Protein 3CSX (pdb70)

Radius of gyration: 19.06 Å; Cα contacts (8 Å, |Δi|>4): 68; chains: 2; bounding box: 33×36×58 Å

CATH classification: 1.10.287.660

Structure (mmCIF, N/CA/C/O backbone):
data_3CSX
#
_entry.id   3CSX
#
_cell.length_a   29.436
_cell.length_b   38.381
_cell.length_c   62.643
_cell.angle_alpha   90.00
_cell.angle_beta   96.70
_cell.angle_gamma   90.00
#
_symmetry.space_group_name_H-M   'P 1 21 1'
#
loop_
_entity.id
_entity.type
_entity.pdbx_description
1 polymer 'Putative uncharacterized protein'
2 non-polymer 'NICKEL (II) ION'
3 water water
#
loop_
_atom_site.group_PDB
_atom_site.id
_atom_site.type_symbol
_atom_site.label_atom_id
_atom_site.label_alt_id
_atom_site.label_comp_id
_atom_site.label_asym_id
_atom_site.label_entity_id
_atom_site.label_seq_id
_atom_site.pdbx_PDB_ins_code
_atom_site.Cartn_x
_atom_site.Cartn_y
_atom_site.Cartn_z
_atom_site.occupancy
_atom_site.B_iso_or_equiv
_atom_site.auth_seq_id
_atom_site.auth_comp_id
_atom_site.auth_asym_id
_atom_site.auth_atom_id
_atom_site.pdbx_PDB_model_num
ATOM 1 N N . ALA A 1 18 ? 11.056 5.606 65.631 1.00 53.55 15 ALA A N 1
ATOM 2 C CA . ALA A 1 18 ? 11.884 5.644 64.388 1.00 53.96 15 ALA A CA 1
ATOM 3 C C . ALA A 1 18 ? 12.383 4.226 64.013 1.00 54.00 15 ALA A C 1
ATOM 4 O O . ALA A 1 18 ? 12.120 3.270 64.761 1.00 54.69 15 ALA A O 1
ATOM 6 N N . ASP A 1 19 ? 13.010 4.057 62.841 1.00 53.30 16 ASP A N 1
ATOM 7 C CA . ASP A 1 19 ? 12.935 5.047 61.772 1.00 52.79 16 ASP A CA 1
ATOM 8 C C . ASP A 1 19 ? 11.872 4.666 60.747 1.00 52.01 16 ASP A C 1
ATOM 9 O O . ASP A 1 19 ? 12.118 4.507 59.536 1.00 52.06 16 ASP A O 1
ATOM 14 N N . LEU A 1 20 ? 10.680 4.485 61.300 1.00 51.03 17 LEU A N 1
ATOM 15 C CA . LEU A 1 20 ? 9.447 4.621 60.579 1.00 49.88 17 LEU A CA 1
ATOM 16 C C . LEU A 1 20 ? 9.490 5.827 59.642 1.00 48.72 17 LEU A C 1
ATOM 17 O O . LEU A 1 20 ? 8.946 5.761 58.546 1.00 47.94 17 LEU A O 1
ATOM 22 N N . LYS A 1 21 ? 10.131 6.917 60.084 1.00 47.21 18 LYS A N 1
ATOM 23 C CA . LYS A 1 21 ? 10.122 8.188 59.338 1.00 46.01 18 LYS A CA 1
ATOM 24 C C . LYS A 1 21 ? 10.629 8.069 57.899 1.00 44.70 18 LYS A C 1
ATOM 25 O O . LYS A 1 21 ? 10.056 8.669 56.983 1.00 43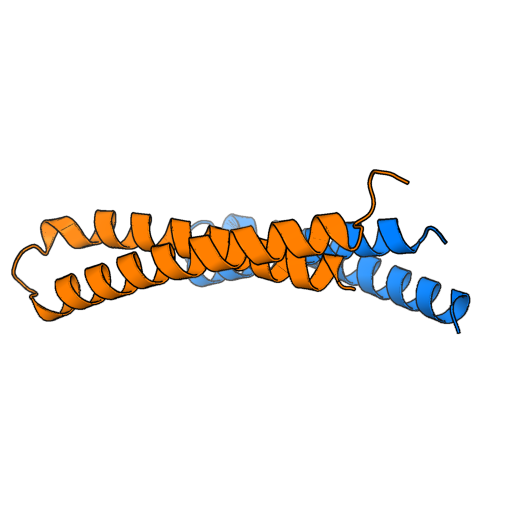.48 18 LYS A O 1
ATOM 31 N N . LYS A 1 22 ? 11.697 7.291 57.717 1.00 43.01 19 LYS A N 1
ATOM 32 C CA . LYS A 1 22 ? 12.261 7.039 56.401 1.00 41.98 19 LYS A CA 1
ATOM 33 C C . LYS A 1 22 ? 11.293 6.179 55.605 1.00 40.73 19 LYS A C 1
ATOM 34 O O . LYS A 1 22 ? 11.160 6.346 54.395 1.00 40.41 19 LYS A O 1
ATOM 40 N N . LYS A 1 23 ? 10.640 5.249 56.298 1.00 39.73 20 LYS A N 1
ATOM 41 C CA . LYS A 1 23 ? 9.687 4.345 55.677 1.00 38.97 20 LYS A CA 1
ATOM 42 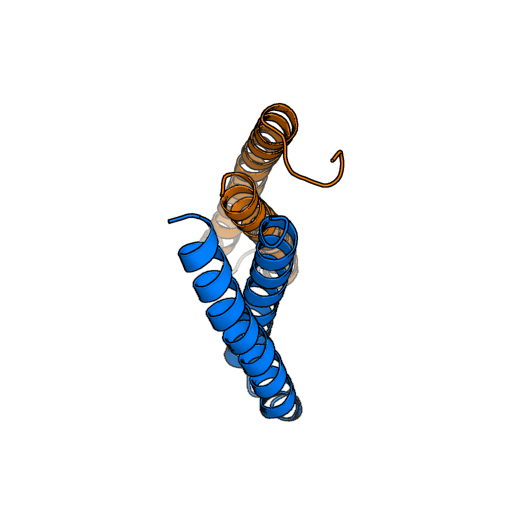C C . LYS A 1 23 ? 8.414 5.070 55.233 1.00 37.30 20 LYS A C 1
ATOM 43 O O . LYS A 1 23 ? 7.881 4.766 54.173 1.00 37.44 20 LYS A O 1
ATOM 49 N N . VAL A 1 24 ? 7.956 6.025 56.037 1.00 36.15 21 VAL A N 1
ATOM 50 C CA . VAL A 1 24 ? 6.827 6.896 55.683 1.00 35.37 21 VAL A CA 1
ATOM 51 C C . VAL A 1 24 ? 7.217 7.830 54.528 1.00 34.78 21 VAL A C 1
ATOM 52 O O . VAL A 1 24 ? 6.448 8.048 53.605 1.00 34.14 21 VAL A O 1
ATOM 56 N N . ARG A 1 25 ? 8.434 8.361 54.589 1.00 34.98 22 ARG A N 1
ATOM 57 C CA . ARG A 1 25 ? 8.967 9.200 53.532 1.00 34.05 22 ARG A CA 1
ATOM 58 C C . ARG A 1 25 ? 8.955 8.454 52.204 1.00 33.05 22 ARG A C 1
ATOM 59 O O . ARG A 1 25 ? 8.491 8.985 51.188 1.00 31.68 22 ARG A O 1
ATOM 67 N N . LYS A 1 26 ? 9.427 7.209 52.218 1.00 32.33 23 LYS A N 1
ATOM 68 C CA . LYS A 1 26 ? 9.477 6.382 51.019 1.00 31.73 23 LYS A CA 1
ATOM 69 C C . LYS A 1 26 ? 8.097 6.104 50.409 1.00 30.48 23 LYS A C 1
ATOM 70 O O . LYS A 1 26 ? 7.910 6.224 49.196 1.00 28.91 23 LYS A O 1
ATOM 76 N N . LEU A 1 27 ? 7.148 5.695 51.249 1.00 29.35 24 LEU A N 1
ATOM 77 C CA . LEU A 1 27 ? 5.768 5.545 50.809 1.00 29.17 24 LEU A CA 1
ATOM 78 C C . LEU A 1 27 ? 5.150 6.855 50.335 1.00 28.27 24 LEU A C 1
ATOM 79 O O . LEU A 1 27 ? 4.391 6.880 49.357 1.00 28.65 24 LEU A O 1
ATOM 84 N N . ASN A 1 28 ? 5.444 7.936 51.041 1.00 27.70 25 ASN A N 1
ATOM 85 C CA . ASN A 1 28 ? 4.970 9.266 50.626 1.00 28.29 25 ASN A CA 1
ATOM 86 C C . ASN A 1 28 ? 5.326 9.527 49.183 1.00 27.12 25 ASN A C 1
ATOM 87 O O . ASN A 1 28 ? 4.489 9.969 48.407 1.00 25.16 25 ASN A O 1
ATOM 92 N N . SER A 1 29 ? 6.591 9.273 48.840 1.00 26.71 26 SER A N 1
ATOM 93 C CA . SER A 1 29 ? 7.045 9.425 47.468 1.00 26.94 26 SER A CA 1
ATOM 94 C C . SER A 1 29 ? 6.372 8.484 46.478 1.00 25.53 26 SER A C 1
ATOM 95 O O . SER A 1 29 ? 5.938 8.942 45.415 1.00 25.82 26 SER A O 1
ATOM 98 N N . LYS A 1 30 ? 6.281 7.195 46.819 1.00 25.07 27 LYS A N 1
ATOM 99 C CA . LYS A 1 30 ? 5.606 6.206 45.991 1.00 24.96 27 LYS A CA 1
ATOM 100 C C . LYS A 1 30 ? 4.137 6.638 45.760 1.00 24.04 27 LYS A C 1
ATOM 101 O O . LYS A 1 30 ? 3.623 6.530 44.664 1.00 23.83 27 LYS A O 1
ATOM 107 N N . ALA A 1 31 ? 3.512 7.151 46.812 1.00 24.16 28 ALA A N 1
ATOM 108 C CA . ALA A 1 31 ? 2.084 7.543 46.778 1.00 23.34 28 ALA A CA 1
ATOM 109 C C . ALA A 1 31 ? 1.955 8.702 45.790 1.00 23.20 28 ALA A C 1
ATOM 110 O O . ALA A 1 31 ? 1.077 8.701 44.933 1.00 23.32 28 ALA A O 1
ATOM 112 N N . GLY A 1 32 ? 2.876 9.669 45.878 1.00 22.89 29 GLY A N 1
ATOM 113 C CA . GLY A 1 32 ? 2.832 10.838 44.998 1.00 21.32 29 GLY A CA 1
ATOM 114 C C . GLY A 1 32 ? 2.996 10.439 43.547 1.00 21.41 29 GLY A C 1
ATOM 115 O O . GLY A 1 32 ? 2.357 11.003 42.657 1.00 19.58 29 GLY A O 1
ATOM 116 N N . GLN A 1 33 ? 3.867 9.459 43.302 1.00 21.02 30 GLN A N 1
ATOM 117 C CA . GLN A 1 33 ? 4.065 8.980 41.935 1.00 22.31 30 GLN A CA 1
ATOM 118 C C . GLN A 1 33 ? 2.885 8.215 41.379 1.00 21.77 30 GLN A C 1
ATOM 119 O O . GLN A 1 33 ? 2.602 8.302 40.189 1.00 21.25 30 GLN A O 1
ATOM 125 N N . MET A 1 34 ? 2.223 7.427 42.220 1.00 21.39 31 MET A N 1
ATOM 126 C CA . MET A 1 34 ? 1.071 6.662 41.734 1.00 21.06 31 MET A CA 1
ATOM 127 C C . MET A 1 34 ? -0.104 7.615 41.506 1.00 19.77 31 MET A C 1
ATOM 128 O O . MET A 1 34 ? -0.892 7.432 40.579 1.00 20.68 31 MET A O 1
ATOM 133 N N . LYS A 1 35 ? -0.227 8.617 42.368 1.00 19.20 32 LYS A N 1
ATOM 134 C CA . LYS A 1 35 ? -1.203 9.689 42.120 1.00 19.81 32 LYS A CA 1
ATOM 135 C C . LYS A 1 35 ? -1.009 10.313 40.731 1.00 20.21 32 LYS A C 1
ATOM 136 O O . LYS A 1 35 ? -1.942 10.379 39.922 1.00 19.60 32 LYS A O 1
ATOM 142 N N . MET A 1 36 ? 0.205 10.776 40.442 1.00 19.86 33 MET A N 1
ATOM 143 C CA . MET A 1 36 ? 0.510 11.303 39.124 1.00 21.39 33 MET A CA 1
ATOM 144 C C . MET A 1 36 ? 0.171 10.304 38.014 1.00 19.63 33 MET A C 1
ATOM 145 O O . MET A 1 36 ? -0.405 10.657 36.990 1.00 18.47 33 MET A O 1
ATOM 150 N N . ASP A 1 37 ? 0.600 9.056 38.193 1.00 18.88 34 ASP A N 1
ATOM 151 C CA . ASP A 1 37 ? 0.384 8.037 37.170 1.00 18.27 34 ASP A CA 1
ATOM 152 C C . ASP A 1 37 ? -1.101 7.795 36.899 1.00 17.11 34 ASP A C 1
ATOM 153 O O . ASP A 1 37 ? -1.515 7.673 35.758 1.00 16.85 34 ASP A O 1
ATOM 158 N N . LEU A 1 38 ? -1.896 7.678 37.955 1.00 16.92 35 LEU A N 1
ATOM 159 C CA . LEU A 1 38 ? -3.303 7.442 37.734 1.00 15.91 35 LEU A CA 1
ATOM 160 C C . LEU A 1 38 ? -3.960 8.695 37.126 1.00 15.22 35 LEU A C 1
ATOM 161 O O . LEU A 1 38 ? -4.791 8.579 36.243 1.00 15.05 35 LEU A O 1
ATOM 166 N N . HIS A 1 39 ? -3.579 9.870 37.610 1.00 16.74 36 HIS A N 1
ATOM 167 C CA . HIS A 1 39 ? -4.118 11.134 37.075 1.00 17.12 36 HIS A CA 1
ATOM 168 C C . HIS A 1 39 ? -3.870 11.231 35.559 1.00 16.70 36 HIS A C 1
ATOM 169 O O . HIS A 1 39 ? -4.766 11.476 34.780 1.00 13.48 36 HIS A O 1
ATOM 176 N N . ASP A 1 40 ? -2.606 11.048 35.151 1.00 16.29 37 ASP A N 1
ATOM 177 C CA . ASP A 1 40 ? -2.268 11.022 33.748 1.00 17.76 37 ASP A CA 1
ATOM 178 C C . ASP A 1 40 ? -2.968 9.978 32.893 1.00 16.10 37 ASP A C 1
ATOM 179 O O . ASP A 1 40 ? -3.386 10.261 31.763 1.00 15.97 37 ASP A O 1
ATOM 184 N N . LEU A 1 41 ? -3.087 8.772 33.437 1.00 17.26 38 LEU A N 1
ATOM 185 C CA . LEU A 1 41 ? -3.805 7.689 32.781 1.00 17.10 38 LEU A CA 1
ATOM 186 C C . LEU A 1 41 ? -5.244 8.105 32.574 1.00 16.26 38 LEU A C 1
ATOM 187 O O . LEU A 1 41 ? -5.803 7.933 31.484 1.00 17.70 38 LEU A O 1
ATOM 192 N N . ALA A 1 42 ? -5.863 8.651 33.625 1.00 15.73 39 ALA A N 1
ATOM 193 C CA . ALA A 1 42 ? -7.236 9.146 33.458 1.00 15.21 39 ALA A CA 1
ATOM 194 C C . ALA A 1 42 ? -7.321 10.226 32.362 1.00 14.73 39 ALA A C 1
ATOM 195 O O . ALA A 1 42 ? -8.107 10.121 31.440 1.00 13.96 39 ALA A O 1
ATOM 197 N N . GLU A 1 43 ? -6.469 11.256 32.443 1.00 17.28 40 GLU A N 1
ATOM 198 C CA . GLU A 1 43 ? -6.599 12.364 31.514 1.00 16.86 40 GLU A CA 1
ATOM 199 C C . GLU A 1 43 ? -6.413 11.878 30.063 1.00 17.07 40 GLU A C 1
ATOM 200 O O . GLU A 1 43 ? -6.991 12.449 29.126 1.00 18.25 40 GLU A O 1
ATOM 206 N N . GLY A 1 44 ? -5.604 10.823 29.894 1.00 17.68 41 GLY A N 1
ATOM 207 C CA . GLY A 1 44 ? -5.274 10.221 28.582 1.00 17.41 41 GLY A CA 1
ATOM 208 C C . GLY A 1 44 ? -6.282 9.291 27.923 1.00 17.89 41 GLY A C 1
ATOM 209 O O . GLY A 1 44 ? -6.157 8.969 26.748 1.00 17.74 41 GLY A O 1
ATOM 210 N N . LEU A 1 45 ? -7.338 8.925 28.656 1.00 17.71 42 LEU A N 1
ATOM 211 C CA . LEU A 1 45 ? -8.375 8.068 28.138 1.00 17.25 42 LEU A CA 1
ATOM 212 C C . LEU A 1 45 ? -8.95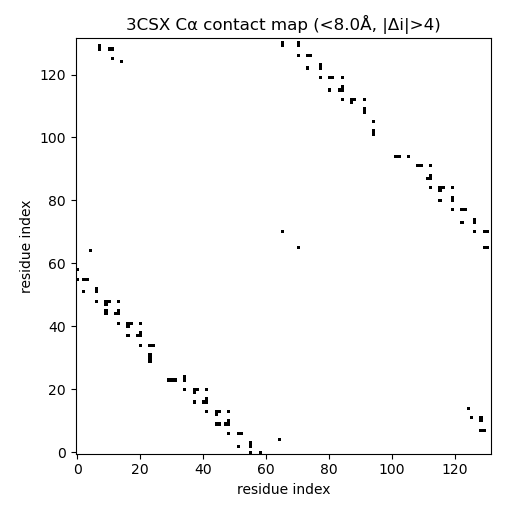7 8.615 26.820 1.00 17.89 42 LEU A C 1
ATOM 213 O O . LEU A 1 45 ? -9.130 9.856 26.698 1.00 18.39 42 LEU A O 1
ATOM 218 N N . PRO A 1 46 ? -9.320 7.735 25.877 1.00 18.47 43 PRO A N 1
ATOM 219 C CA . PRO A 1 46 ? -9.388 6.245 26.045 1.00 18.55 43 PRO A CA 1
ATOM 220 C C . PRO A 1 46 ? -8.066 5.498 25.955 1.00 18.07 43 PRO A C 1
ATOM 221 O O . PRO A 1 46 ? -8.057 4.290 26.187 1.00 17.43 43 PRO A O 1
ATOM 225 N N . THR A 1 47 ? -6.945 6.172 25.630 1.00 17.04 44 THR A N 1
ATOM 226 C CA . THR A 1 47 ? -5.635 5.475 25.640 1.00 17.61 44 THR A CA 1
ATOM 227 C C . THR A 1 47 ? -5.356 4.656 26.894 1.00 17.58 44 THR A C 1
ATOM 228 O O . THR A 1 47 ? -5.455 5.152 28.041 1.00 17.00 44 THR A O 1
ATOM 232 N N . ASP A 1 48 ? -4.940 3.385 26.697 1.00 16.96 45 ASP A N 1
ATOM 233 C CA . ASP A 1 48 ? -4.631 2.509 27.825 1.00 17.50 45 ASP A CA 1
ATOM 234 C C . ASP A 1 48 ? -5.737 2.312 28.893 1.00 14.50 45 ASP A C 1
ATOM 235 O O . ASP A 1 48 ? -5.454 2.074 30.060 1.00 15.34 45 ASP A O 1
ATOM 240 N N . TYR A 1 49 ? -6.974 2.329 28.469 1.00 16.59 46 TYR A N 1
ATOM 241 C CA . TYR A 1 49 ? -8.097 2.067 29.394 1.00 16.78 46 TYR A CA 1
ATOM 242 C C . TYR A 1 49 ? -7.932 0.690 30.030 1.00 17.17 46 TYR A C 1
ATOM 243 O O . TYR A 1 49 ? -8.368 0.447 31.168 1.00 16.34 46 TYR A O 1
ATOM 252 N N . GLU A 1 50 ? -7.247 -0.203 29.319 1.00 16.92 47 GLU A N 1
ATOM 253 C CA . GLU A 1 50 ? -6.965 -1.549 29.851 1.00 17.39 47 GLU A CA 1
ATOM 254 C C . GLU A 1 50 ? -6.111 -1.582 31.109 1.00 18.48 47 GLU A C 1
ATOM 255 O O . GLU A 1 50 ? -6.165 -2.557 31.848 1.00 21.08 47 GLU A O 1
ATOM 261 N N . ASN A 1 51 ? -5.369 -0.502 31.384 1.00 17.60 48 ASN A N 1
ATOM 262 C CA . ASN A 1 51 ? -4.501 -0.384 32.522 1.00 17.01 48 ASN A CA 1
ATOM 263 C C . ASN A 1 51 ? -5.115 0.288 33.770 1.00 16.46 48 ASN A C 1
ATOM 264 O O . ASN A 1 51 ? -4.480 0.423 34.813 1.00 16.59 48 ASN A O 1
ATOM 269 N N . LEU A 1 52 ? -6.353 0.712 33.636 1.00 16.34 49 LEU A N 1
ATOM 270 C CA . LEU A 1 52 ? -7.033 1.397 34.741 1.00 17.11 49 LEU A CA 1
ATOM 271 C C . LEU A 1 52 ? -7.058 0.650 36.053 1.00 17.38 49 LEU A C 1
ATOM 272 O O . LEU A 1 52 ? -6.674 1.191 37.090 1.00 17.18 49 LEU A O 1
ATOM 277 N N . VAL A 1 53 ? -7.549 -0.596 36.023 1.00 17.99 50 VAL A N 1
ATOM 278 C CA . VAL A 1 53 ? -7.754 -1.356 37.252 1.00 18.59 50 VAL A CA 1
ATOM 279 C C . VAL A 1 53 ? -6.448 -1.723 37.921 1.00 18.95 50 VAL A C 1
ATOM 280 O O . VAL A 1 53 ? -6.289 -1.509 39.115 1.00 18.27 50 VAL A O 1
ATOM 284 N N . GLU A 1 54 ? -5.477 -2.218 37.162 1.00 19.51 51 GLU A N 1
ATOM 285 C CA . GLU A 1 54 ? -4.196 -2.514 37.792 1.00 20.76 51 GLU A CA 1
ATOM 286 C C . GLU A 1 54 ? -3.552 -1.283 38.421 1.00 19.53 51 GLU A C 1
ATOM 287 O O . GLU A 1 54 ? -2.933 -1.376 39.474 1.00 18.68 51 GLU A O 1
ATOM 293 N N . THR A 1 55 ? -3.670 -0.137 37.762 1.00 19.56 52 THR A N 1
ATOM 294 C CA . THR A 1 55 ? -3.068 1.090 38.295 1.00 20.32 52 THR A CA 1
ATOM 295 C C . THR A 1 55 ? -3.805 1.547 39.568 1.00 19.25 52 THR A C 1
ATOM 296 O O . THR A 1 55 ? -3.165 1.898 40.574 1.00 19.63 52 THR A O 1
ATOM 300 N N . ALA A 1 56 ? -5.143 1.497 39.526 1.00 19.38 53 ALA A N 1
ATOM 301 C CA . ALA A 1 56 ? -5.975 1.861 40.703 1.00 19.19 53 ALA A CA 1
ATOM 302 C C . ALA A 1 56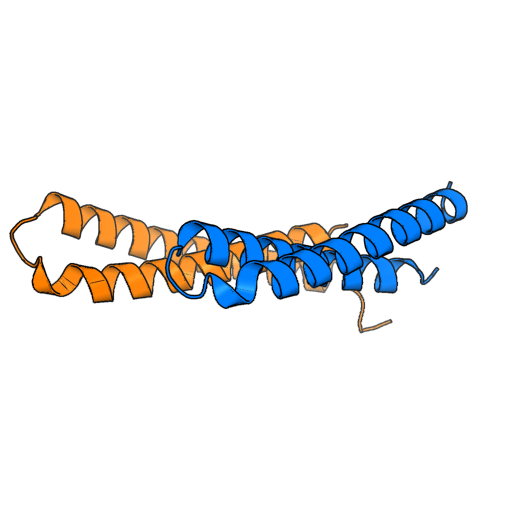 ? -5.675 0.949 41.896 1.00 20.14 53 ALA A C 1
ATOM 303 O O . ALA A 1 56 ? -5.564 1.407 43.033 1.00 19.32 53 ALA A O 1
ATOM 305 N N . GLU A 1 57 ? -5.514 -0.347 41.632 1.00 21.58 54 GLU A N 1
ATOM 306 C CA . GLU A 1 57 ? -5.202 -1.309 42.693 1.00 22.95 54 GLU A CA 1
ATOM 307 C C . GLU A 1 57 ? -3.859 -1.021 43.361 1.00 23.13 54 GLU A C 1
ATOM 308 O O . GLU A 1 57 ? -3.733 -1.115 44.584 1.00 23.15 54 GLU A O 1
ATOM 314 N N . LYS A 1 58 ? -2.842 -0.733 42.544 1.00 23.46 55 LYS A N 1
ATOM 315 C CA . LYS A 1 58 ? -1.526 -0.375 43.064 1.00 24.10 55 LYS A CA 1
ATOM 316 C C . LYS A 1 58 ? -1.574 0.934 43.834 1.00 22.21 55 LYS A C 1
ATOM 317 O O . LYS A 1 58 ? -0.969 1.052 44.893 1.00 22.48 55 LYS A O 1
ATOM 323 N N . THR A 1 59 ? -2.253 1.928 43.283 1.00 21.76 56 THR A N 1
ATOM 324 C CA . THR A 1 59 ? -2.407 3.218 43.965 1.00 21.34 56 THR A CA 1
ATOM 325 C C . THR A 1 59 ? -3.104 3.019 45.304 1.00 21.01 56 THR A C 1
ATOM 326 O O . THR A 1 59 ? -2.644 3.503 46.339 1.00 21.84 56 THR A O 1
ATOM 330 N N . TYR A 1 60 ? -4.206 2.292 45.289 1.00 20.81 57 TYR A N 1
ATOM 331 C CA . TYR A 1 60 ? -4.918 1.998 46.551 1.00 21.57 57 TYR A CA 1
ATOM 332 C C . TYR A 1 60 ? -3.996 1.323 47.574 1.00 21.71 57 TYR A C 1
ATOM 333 O O . TYR A 1 60 ? -3.880 1.748 48.721 1.00 21.51 57 TYR A O 1
ATOM 342 N N . GLU A 1 61 ? -3.270 0.308 47.148 1.00 22.54 58 GLU A N 1
ATOM 343 C CA . GLU A 1 61 ? -2.391 -0.364 48.090 1.00 24.00 58 GLU A CA 1
ATOM 344 C C . GLU A 1 61 ? -1.366 0.544 48.753 1.00 23.58 58 GLU A C 1
ATOM 345 O O . GLU A 1 61 ? -1.110 0.438 49.944 1.00 25.13 58 GLU A O 1
ATOM 351 N N . ILE A 1 62 ? -0.749 1.416 47.969 1.00 22.86 59 ILE A N 1
ATOM 352 C CA . ILE A 1 62 ? 0.262 2.322 48.483 1.00 22.64 59 ILE A CA 1
ATOM 353 C C . ILE A 1 62 ? -0.389 3.351 49.427 1.00 22.02 59 ILE A C 1
ATOM 354 O O . ILE A 1 62 ? 0.106 3.576 50.539 1.00 22.35 59 ILE A O 1
ATOM 359 N N . PHE A 1 63 ? -1.505 3.958 49.026 1.00 21.22 60 PHE A N 1
ATOM 360 C CA . PHE A 1 63 ? -2.132 4.955 49.913 1.00 21.73 60 PHE A CA 1
ATOM 361 C C . PHE A 1 63 ? -2.632 4.356 51.205 1.00 23.12 60 PHE A C 1
ATOM 362 O O . PHE A 1 63 ? -2.570 5.010 52.236 1.00 23.18 60 PHE A O 1
ATOM 370 N N . ARG A 1 64 ? -3.156 3.127 51.134 1.00 24.32 61 ARG A N 1
ATOM 371 C CA . ARG A 1 64 ? -3.621 2.390 52.337 1.00 25.97 61 ARG A CA 1
ATOM 372 C C . ARG A 1 64 ? -2.448 2.198 53.290 1.00 25.56 61 ARG A C 1
ATOM 373 O O . ARG A 1 64 ? -2.530 2.531 54.478 1.00 25.53 61 ARG A O 1
ATOM 381 N N . GLU A 1 65 ? -1.356 1.638 52.762 1.00 25.90 62 GLU A N 1
ATOM 382 C CA . GLU A 1 65 ? -0.172 1.321 53.560 1.00 26.72 62 GLU A CA 1
ATOM 383 C C . GLU A 1 65 ? 0.439 2.616 54.142 1.00 25.73 62 GLU A C 1
ATOM 384 O O . GLU A 1 65 ? 0.885 2.644 55.296 1.00 26.22 62 GLU A O 1
ATOM 390 N N . LEU A 1 66 ? 0.440 3.689 53.356 1.00 24.96 63 LEU A N 1
ATOM 391 C CA . LEU A 1 66 ? 0.924 5.000 53.839 1.00 24.72 63 LEU A CA 1
ATOM 392 C C . LEU A 1 66 ? 0.058 5.522 54.967 1.00 25.63 63 LEU A C 1
ATOM 393 O O . LEU A 1 66 ? 0.565 6.034 55.955 1.00 25.35 63 LEU A O 1
ATOM 398 N N . ASP A 1 67 ? -1.251 5.385 54.815 1.00 26.46 64 ASP A N 1
ATOM 399 C CA . ASP A 1 67 ? -2.196 5.834 55.840 1.00 27.76 64 ASP A CA 1
ATOM 400 C C . ASP A 1 67 ? -1.899 5.162 57.204 1.00 28.43 64 ASP A C 1
ATOM 401 O O . ASP A 1 67 ? -1.773 5.833 58.231 1.00 28.34 64 ASP A O 1
ATOM 406 N N . GLN A 1 68 ? -1.819 3.837 57.195 1.00 29.70 65 GLN A N 1
ATOM 407 C CA . GLN A 1 68 ? -1.526 3.038 58.385 1.00 31.89 65 GLN A CA 1
ATOM 408 C C . GLN A 1 68 ? -0.161 3.367 59.008 1.00 31.62 65 GLN A C 1
ATOM 409 O O . GLN A 1 68 ? -0.075 3.631 60.203 1.00 30.77 65 GLN A O 1
ATOM 415 N N . LEU A 1 69 ? 0.880 3.416 58.179 1.00 31.56 66 LEU A N 1
ATOM 416 C CA . LEU A 1 69 ? 2.229 3.689 58.658 1.00 32.77 66 LEU A CA 1
ATOM 417 C C . LEU A 1 69 ? 2.316 5.078 59.291 1.00 33.00 66 LEU A C 1
ATOM 418 O O . LEU A 1 69 ? 2.943 5.235 60.341 1.00 32.95 66 LEU A O 1
ATOM 423 N N . LYS A 1 70 ? 1.682 6.074 58.669 1.00 33.83 67 LYS A N 1
ATOM 424 C CA . LYS A 1 70 ? 1.587 7.417 59.256 1.00 35.46 67 LYS A CA 1
ATOM 425 C C . LYS A 1 70 ? 0.897 7.423 60.612 1.00 36.93 67 LYS A C 1
ATOM 426 O O . LYS A 1 70 ? 1.310 8.138 61.542 1.00 36.95 67 LYS A O 1
ATOM 432 N N . LYS A 1 71 ? -0.185 6.663 60.717 1.00 38.25 68 LYS A N 1
ATOM 433 C CA . LYS A 1 71 ? -0.910 6.570 61.984 1.00 40.03 68 LYS A CA 1
ATOM 434 C C . LYS A 1 71 ? -0.008 5.973 63.066 1.00 40.31 68 LYS A C 1
ATOM 435 O O . LYS A 1 71 ? 0.023 6.460 64.202 1.00 40.40 68 LYS A O 1
ATOM 441 N N . LYS A 1 72 ? 0.752 4.944 62.681 1.00 40.64 69 LYS A N 1
ATOM 442 C CA . LYS A 1 72 ? 1.729 4.284 63.547 1.00 41.21 69 LYS A CA 1
ATOM 443 C C . LYS A 1 72 ? 2.821 5.263 64.013 1.00 41.62 69 LYS A C 1
ATOM 444 O O . LYS A 1 72 ? 3.101 5.367 65.220 1.00 41.13 69 LYS A O 1
ATOM 450 N N . LEU A 1 73 ? 3.422 5.988 63.066 1.00 41.90 70 LEU A N 1
ATOM 451 C CA . LEU A 1 73 ? 4.434 7.001 63.396 1.00 42.61 70 LEU A CA 1
ATOM 452 C C . LEU A 1 73 ? 3.870 8.082 64.301 1.00 43.56 70 LEU A C 1
ATOM 453 O O . LEU A 1 73 ? 4.592 8.666 65.120 1.00 43.22 70 LEU A O 1
ATOM 458 N N . ASN A 1 74 ? 2.578 8.350 64.168 1.00 44.43 71 ASN A N 1
ATOM 459 C CA . ASN A 1 74 ? 2.002 9.408 64.972 1.00 46.02 71 ASN A CA 1
ATOM 460 C C . ASN A 1 74 ? 1.649 9.041 66.414 1.00 46.43 71 ASN A C 1
ATOM 461 O O . ASN A 1 74 ? 1.572 9.914 67.284 1.00 45.95 71 ASN A O 1
ATOM 466 N N . ILE A 1 75 ? 1.420 7.748 66.642 1.00 47.64 72 ILE A N 1
ATOM 467 C CA . ILE A 1 75 ? 1.292 7.187 67.994 1.00 48.44 72 ILE A CA 1
ATOM 468 C C . ILE A 1 75 ? 2.669 7.183 68.650 1.00 49.28 72 ILE A C 1
ATOM 469 O O . ILE A 1 75 ? 2.834 7.723 69.742 1.00 49.56 72 ILE A O 1
ATOM 474 N N . TRP A 1 76 ? 3.636 6.550 67.980 1.00 49.97 73 TRP A N 1
ATOM 475 C CA . TRP A 1 76 ? 5.066 6.692 68.252 1.00 51.06 73 TRP A CA 1
ATOM 476 C C . TRP A 1 76 ? 5.473 8.051 68.798 1.00 51.91 73 TRP A C 1
ATOM 477 O O . TRP A 1 76 ? 5.904 8.166 69.943 1.00 52.13 73 TRP A O 1
ATOM 488 N N . GLU A 1 77 ? 5.358 9.069 67.944 1.00 52.69 74 GLU A N 1
ATOM 489 C CA . GLU A 1 77 ? 5.969 10.385 68.174 1.00 53.62 74 GLU A CA 1
ATOM 490 C C . GLU A 1 77 ? 5.236 11.250 69.187 1.00 53.94 74 GLU A C 1
ATOM 491 O O . GLU A 1 77 ? 5.817 12.194 69.729 1.00 54.19 74 GLU A O 1
ATOM 497 N N . GLU A 1 78 ? 3.970 10.921 69.430 1.00 54.31 75 GLU A N 1
ATOM 498 C CA . GLU A 1 78 ? 3.058 11.743 70.227 1.00 54.59 75 GLU A CA 1
ATOM 499 C C . GLU A 1 78 ? 3.708 12.336 71.479 1.00 54.91 75 GLU A C 1
ATOM 500 O O . GLU A 1 78 ? 3.843 13.559 71.596 1.00 55.13 75 GLU A O 1
ATOM 506 N N . THR B 1 8 ? 21.149 9.161 59.379 1.00 37.66 5 THR B N 1
ATOM 507 C CA . THR B 1 8 ? 22.001 8.555 58.326 1.00 36.19 5 THR B CA 1
ATOM 508 C C . THR B 1 8 ? 22.047 9.470 57.106 1.00 35.22 5 THR B C 1
ATOM 509 O O . THR B 1 8 ? 21.176 10.343 56.936 1.00 34.29 5 THR B O 1
ATOM 513 N N . ASP B 1 9 ? 23.066 9.233 56.273 1.00 33.03 6 ASP B N 1
ATOM 514 C CA . ASP B 1 9 ? 23.324 9.989 55.053 1.00 31.96 6 ASP B CA 1
ATOM 515 C C . ASP B 1 9 ? 22.135 9.916 54.095 1.00 30.38 6 ASP B C 1
ATOM 516 O O . ASP B 1 9 ? 21.983 10.763 53.245 1.00 29.04 6 ASP B O 1
ATOM 521 N N . ASN B 1 10 ? 21.292 8.896 54.229 1.00 29.33 7 ASN B N 1
ATOM 522 C CA . ASN B 1 10 ? 20.219 8.712 53.269 1.00 28.94 7 ASN B CA 1
ATOM 523 C C . ASN B 1 10 ? 19.144 9.776 53.447 1.00 29.02 7 ASN B C 1
ATOM 524 O O . ASN B 1 10 ? 18.390 10.111 52.522 1.00 27.13 7 ASN B O 1
ATOM 529 N N . ASN B 1 11 ? 19.063 10.272 54.669 1.00 29.58 8 ASN B N 1
ATOM 530 C CA . ASN B 1 11 ? 17.936 11.098 55.051 1.00 31.85 8 ASN B CA 1
ATOM 531 C C . ASN B 1 11 ? 18.237 12.578 54.821 1.00 32.82 8 ASN B C 1
ATOM 532 O O . ASN B 1 11 ? 19.403 13.010 54.882 1.00 32.24 8 ASN B O 1
ATOM 537 N N . PRO B 1 12 ? 17.189 13.364 54.534 1.00 34.24 9 PRO B N 1
ATOM 538 C CA . PRO B 1 12 ? 17.484 14.743 54.176 1.00 34.50 9 PRO B CA 1
ATOM 539 C C . PRO B 1 12 ? 18.010 15.550 55.367 1.00 34.71 9 PRO B C 1
ATOM 540 O O . PRO B 1 12 ? 17.654 15.298 56.516 1.00 35.20 9 PRO B O 1
ATOM 544 N N . THR B 1 13 ? 18.881 16.489 55.040 1.00 34.64 10 THR B N 1
ATOM 545 C CA . THR B 1 13 ? 19.632 17.339 55.953 1.00 35.20 10 THR B CA 1
ATOM 546 C C . THR B 1 13 ? 19.240 18.790 55.628 1.00 34.95 10 THR B C 1
ATOM 547 O O . THR B 1 13 ? 18.745 19.039 54.519 1.00 33.80 10 THR B O 1
ATOM 551 N N . PRO B 1 14 ? 19.468 19.756 56.561 1.00 34.82 11 PRO B N 1
ATOM 552 C CA . PRO B 1 14 ? 19.234 21.155 56.138 1.00 34.92 11 PRO B CA 1
ATOM 553 C C . PRO B 1 14 ? 20.066 21.577 54.919 1.00 34.97 11 PRO B C 1
ATOM 554 O O . PRO B 1 14 ? 19.582 22.332 54.047 1.00 34.41 11 PRO B O 1
ATOM 558 N N . GLU B 1 15 ? 21.294 21.067 54.839 1.00 35.20 12 GLU B N 1
ATOM 559 C CA . GLU B 1 15 ? 22.175 21.319 53.692 1.00 35.51 12 GLU B CA 1
ATOM 560 C C . GLU B 1 15 ? 21.562 20.804 52.370 1.00 35.44 12 GLU B C 1
ATOM 561 O O . GLU B 1 15 ? 21.494 21.542 51.365 1.00 34.66 12 GLU B O 1
ATOM 567 N N . ALA B 1 16 ? 21.116 19.541 52.384 1.00 34.78 13 ALA B N 1
ATOM 568 C CA . ALA B 1 16 ? 20.415 18.929 51.244 1.00 33.86 13 ALA B CA 1
ATOM 569 C C . ALA B 1 16 ? 19.183 19.729 50.819 1.00 33.42 13 ALA B C 1
ATOM 570 O O . ALA B 1 16 ? 18.966 19.925 49.623 1.00 32.61 13 ALA B O 1
ATOM 572 N N . VAL B 1 17 ? 18.384 20.157 51.799 1.00 32.63 14 VAL B N 1
ATOM 573 C CA . VAL B 1 17 ? 17.195 20.959 51.522 1.00 32.17 14 VAL B CA 1
ATOM 574 C C . VAL B 1 17 ? 17.594 22.273 50.842 1.00 32.41 14 VAL B C 1
ATOM 575 O O . VAL B 1 17 ? 16.997 22.643 49.830 1.00 31.72 14 VAL B 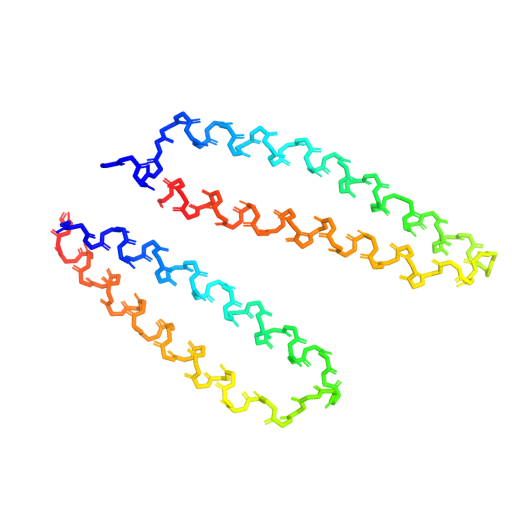O 1
ATOM 579 N N . ALA B 1 18 ? 18.622 22.955 51.358 1.00 32.07 15 ALA B N 1
ATOM 580 C CA . ALA B 1 18 ? 19.094 24.218 50.752 1.00 31.90 15 ALA B CA 1
ATOM 581 C C . ALA B 1 18 ? 19.498 24.063 49.290 1.00 31.61 15 ALA B C 1
ATOM 582 O O . ALA B 1 18 ? 19.191 24.919 48.444 1.00 31.78 15 ALA B O 1
ATOM 584 N N . ASP B 1 19 ? 20.214 22.977 48.995 1.00 31.63 16 ASP B N 1
ATOM 585 C CA . ASP B 1 19 ? 20.593 22.642 47.631 1.00 30.51 16 ASP B CA 1
ATOM 586 C C . ASP B 1 19 ? 19.380 22.432 46.714 1.00 29.32 16 ASP B C 1
ATOM 587 O O . ASP B 1 19 ? 19.344 22.970 45.616 1.00 28.82 16 ASP B O 1
ATOM 592 N N . LEU B 1 20 ? 18.415 21.637 47.166 1.00 27.97 17 LEU B N 1
ATOM 593 C CA . LEU B 1 20 ? 17.205 21.356 46.376 1.00 27.86 17 LEU B CA 1
ATOM 594 C C . LEU B 1 20 ? 16.426 22.648 46.130 1.00 28.36 17 LEU B C 1
ATOM 595 O O . LEU B 1 20 ? 15.990 22.909 45.004 1.00 27.69 17 LEU B O 1
ATOM 600 N N . LYS B 1 21 ? 16.284 23.470 47.171 1.00 28.31 18 LYS B N 1
ATOM 601 C CA . LYS B 1 21 ? 15.705 24.817 47.008 1.00 28.51 18 LYS B CA 1
ATOM 602 C C . LYS B 1 21 ? 16.350 25.604 45.892 1.00 28.83 18 LYS B C 1
ATOM 603 O O . LYS B 1 21 ? 15.654 26.289 45.122 1.00 28.50 18 LYS B O 1
ATOM 609 N N . LYS B 1 22 ? 17.682 25.513 45.806 1.00 29.13 19 LYS B N 1
ATOM 610 C CA . LYS B 1 22 ? 18.468 26.216 44.799 1.00 29.33 19 LYS B CA 1
ATOM 611 C C . LYS B 1 22 ? 18.188 25.681 43.390 1.00 28.68 19 LYS B C 1
ATOM 612 O O . LYS B 1 22 ? 18.057 26.443 42.434 1.00 28.15 19 LYS B O 1
ATOM 618 N N . LYS B 1 23 ? 18.110 24.361 43.282 1.00 26.65 20 LYS B N 1
ATOM 619 C CA . LYS B 1 23 ? 17.830 23.697 42.034 1.00 25.67 20 LYS B CA 1
ATOM 620 C C . LYS B 1 23 ? 16.423 24.093 41.588 1.00 24.94 20 LYS B C 1
ATOM 621 O O . LYS B 1 23 ? 16.195 24.414 40.422 1.00 24.89 20 LYS B O 1
ATOM 627 N N . VAL B 1 24 ? 15.481 24.063 42.520 1.00 25.23 21 VAL B N 1
ATOM 628 C CA . VAL B 1 24 ? 14.107 24.385 42.188 1.00 24.86 21 VAL B CA 1
ATOM 629 C C . VAL B 1 24 ? 14.004 25.804 41.656 1.00 25.97 21 VAL B C 1
ATOM 630 O O . VAL B 1 24 ? 13.321 26.042 40.674 1.00 26.03 21 VAL B O 1
ATOM 634 N N . ARG B 1 25 ? 14.682 26.753 42.301 1.00 27.95 22 ARG B N 1
ATOM 635 C CA . ARG B 1 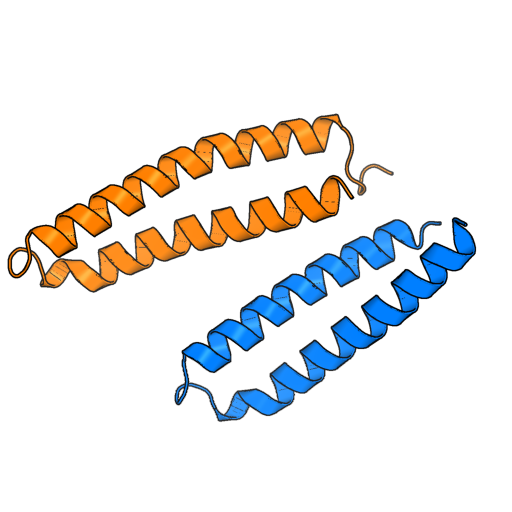25 ? 14.663 28.144 41.830 1.00 28.38 22 ARG B CA 1
ATOM 636 C C . ARG B 1 25 ? 15.247 28.335 40.437 1.00 27.97 22 ARG B C 1
ATOM 637 O O . ARG B 1 25 ? 14.684 29.057 39.646 1.00 28.43 22 ARG B O 1
ATOM 645 N N . LYS B 1 26 ? 16.398 27.732 40.120 1.00 28.07 23 LYS B N 1
ATOM 646 C CA . LYS B 1 26 ? 16.894 27.842 38.749 1.00 27.98 23 LYS B CA 1
ATOM 647 C C . LYS B 1 26 ? 15.930 27.250 37.689 1.00 26.55 23 LYS B C 1
ATOM 648 O O . LYS B 1 26 ? 15.746 27.792 36.567 1.00 26.07 23 LYS B O 1
ATOM 654 N N . LEU B 1 27 ? 15.318 26.125 38.042 1.00 25.25 24 LEU B N 1
ATOM 655 C CA . LEU B 1 27 ? 14.418 25.456 37.145 1.00 23.94 24 LEU B CA 1
ATOM 656 C C . LEU B 1 27 ? 13.110 26.225 36.985 1.00 23.57 24 LEU B C 1
ATOM 657 O O . LEU B 1 27 ? 12.524 26.228 35.909 1.00 22.33 24 LEU B O 1
ATOM 662 N N . ASN B 1 28 ? 12.671 26.883 38.047 1.00 23.10 25 ASN B N 1
ATOM 663 C CA . ASN B 1 28 ? 11.432 27.673 37.964 1.00 24.59 25 ASN B CA 1
ATOM 664 C C . ASN B 1 28 ? 11.602 28.774 36.922 1.00 24.77 25 ASN B C 1
ATOM 665 O O . ASN B 1 28 ? 10.682 29.039 36.160 1.00 24.19 25 ASN B O 1
ATOM 670 N N . SER B 1 29 ? 12.817 29.347 36.829 1.00 25.01 26 SER B N 1
ATOM 671 C CA . SER B 1 29 ? 13.129 30.344 35.800 1.00 25.08 26 SER B CA 1
ATOM 672 C C . SER B 1 29 ? 13.071 29.790 34.399 1.00 23.91 26 SER B C 1
ATOM 673 O O . SER B 1 29 ? 12.486 30.430 33.522 1.00 23.37 26 SER B O 1
ATOM 676 N N . LYS B 1 30 ? 13.645 28.586 34.201 1.00 23.33 27 LYS B N 1
ATOM 677 C CA . LYS B 1 30 ? 13.683 27.949 32.910 1.00 22.82 27 LYS B CA 1
ATOM 678 C C . LYS B 1 30 ? 12.267 27.573 32.486 1.00 21.24 27 LYS B C 1
ATOM 679 O O . LYS B 1 30 ? 11.901 27.694 31.322 1.00 20.47 27 LYS B O 1
ATOM 685 N N . ALA B 1 31 ? 11.480 27.141 33.461 1.00 20.07 28 ALA B N 1
ATOM 686 C CA . ALA B 1 31 ? 10.079 26.766 33.217 1.00 20.42 28 ALA B CA 1
ATOM 687 C C . ALA B 1 31 ? 9.297 27.976 32.767 1.00 20.35 28 ALA B C 1
ATOM 688 O O . ALA B 1 31 ? 8.560 27.902 31.792 1.00 20.33 28 ALA B O 1
ATOM 690 N N . GLY B 1 32 ? 9.458 29.085 33.494 1.00 20.75 29 GLY B N 1
ATOM 691 C CA . GLY B 1 32 ? 8.877 30.367 33.088 1.00 21.31 29 GLY B CA 1
ATOM 692 C C . GLY B 1 32 ? 9.188 30.751 31.659 1.00 21.52 29 GLY B C 1
ATOM 693 O O . GLY B 1 32 ? 8.336 31.329 30.959 1.00 19.68 29 GLY B O 1
ATOM 694 N N . GLN B 1 33 ? 10.412 30.439 31.205 1.00 21.28 30 GLN B N 1
ATOM 695 C CA . GLN B 1 33 ? 10.803 30.740 29.837 1.00 21.88 30 GLN B CA 1
ATOM 696 C C . GLN B 1 33 ? 10.050 29.949 28.827 1.00 20.15 30 GLN B C 1
ATOM 697 O O . GLN B 1 33 ? 9.662 30.482 27.812 1.00 19.44 30 GLN B O 1
ATOM 703 N N . MET B 1 34 ? 9.851 28.660 29.099 1.00 19.74 31 MET B N 1
ATOM 704 C CA . MET B 1 34 ? 9.143 27.819 28.208 1.00 19.41 31 MET B CA 1
ATOM 705 C C . MET B 1 34 ? 7.670 28.192 28.235 1.00 17.96 31 MET B C 1
ATOM 706 O O . MET B 1 34 ? 7.023 28.163 27.186 1.00 18.16 31 MET B O 1
ATOM 711 N N . LYS B 1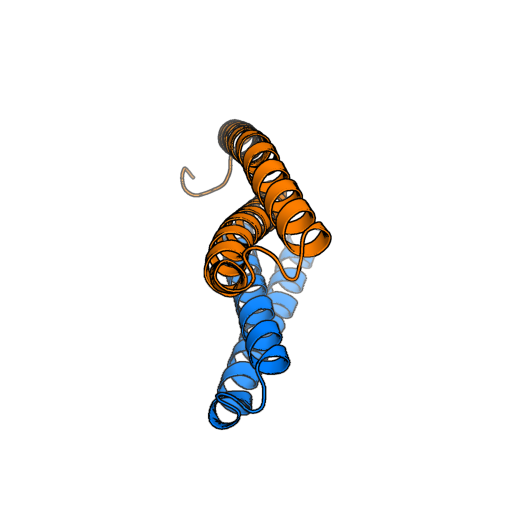 35 ? 7.156 28.546 29.421 1.00 18.09 32 LYS B N 1
ATOM 712 C CA . LYS B 1 35 ? 5.771 28.992 29.506 1.00 16.42 32 LYS B CA 1
ATOM 713 C C . LYS B 1 35 ? 5.564 30.155 28.546 1.00 16.72 32 LYS B C 1
ATOM 714 O O . LYS B 1 35 ? 4.651 30.129 27.722 1.00 16.51 32 LYS B O 1
ATOM 720 N N . MET B 1 36 ? 6.416 31.183 28.667 1.00 16.61 33 MET B N 1
ATOM 721 C CA . MET B 1 36 ? 6.266 32.368 27.813 1.00 17.05 33 MET B CA 1
ATOM 722 C C . MET B 1 36 ? 6.405 32.063 26.340 1.00 16.72 33 MET B C 1
ATOM 723 O O . MET B 1 36 ? 5.666 32.569 25.544 1.00 15.56 33 MET B O 1
ATOM 728 N N . ASP B 1 37 ? 7.340 31.190 25.969 1.00 17.07 34 ASP B N 1
ATOM 729 C CA . ASP B 1 37 ? 7.474 30.804 24.609 1.00 17.70 34 ASP B CA 1
ATOM 730 C C . ASP B 1 37 ? 6.274 30.044 24.073 1.00 16.48 34 ASP B C 1
ATOM 731 O O . ASP B 1 37 ? 5.848 30.236 22.923 1.00 16.98 34 ASP B O 1
ATOM 736 N N . LEU B 1 38 ? 5.695 29.202 24.905 1.00 15.83 35 LEU B N 1
ATOM 737 C CA . LEU B 1 38 ? 4.534 28.489 24.446 1.00 15.12 35 LEU B CA 1
ATOM 738 C C . LEU B 1 38 ? 3.380 29.483 24.289 1.00 13.86 35 LEU B C 1
ATOM 739 O O . LEU B 1 38 ? 2.637 29.415 23.332 1.00 13.63 35 LEU B O 1
ATOM 744 N N . HIS B 1 39 ? 3.261 30.384 25.245 1.00 15.55 36 HIS B N 1
ATOM 745 C CA . HIS B 1 39 ? 2.213 31.432 25.163 1.00 16.34 36 HIS B CA 1
ATOM 746 C C . HIS B 1 39 ? 2.342 32.207 23.867 1.00 16.99 36 HIS B C 1
ATOM 747 O O . HIS B 1 39 ? 1.379 32.400 23.131 1.00 16.31 36 HIS B O 1
ATOM 754 N N . ASP B 1 40 ? 3.562 32.661 23.578 1.00 17.29 37 ASP B N 1
ATOM 755 C CA . ASP B 1 40 ? 3.807 33.437 22.376 1.00 17.14 37 ASP B CA 1
ATOM 756 C C . ASP B 1 40 ? 3.524 32.679 21.085 1.00 16.96 37 ASP B C 1
ATOM 757 O O . ASP B 1 40 ? 3.000 33.254 20.134 1.00 16.80 37 ASP B O 1
ATOM 762 N N . LEU B 1 41 ? 3.841 31.379 21.060 1.00 17.32 38 LEU B N 1
ATOM 763 C CA . LEU B 1 41 ? 3.448 30.496 19.968 1.00 16.60 38 LEU B CA 1
ATOM 764 C C . LEU B 1 41 ? 1.919 30.495 19.761 1.00 16.08 38 LEU B C 1
ATOM 765 O O . LEU B 1 41 ? 1.424 30.708 18.650 1.00 14.96 38 LEU B O 1
ATOM 770 N N . ALA B 1 42 ? 1.188 30.193 20.828 1.00 16.32 39 ALA B N 1
ATOM 771 C CA . ALA B 1 42 ? -0.265 30.145 20.740 1.00 17.53 39 ALA B CA 1
ATOM 772 C C . ALA B 1 42 ? -0.798 31.512 20.246 1.00 17.71 39 ALA B C 1
ATOM 773 O O . ALA B 1 42 ? -1.617 31.563 19.355 1.00 18.66 39 ALA B O 1
ATOM 775 N N . GLU B 1 43 ? -0.323 32.606 20.844 1.00 19.02 40 GLU B N 1
ATOM 776 C CA . GLU B 1 43 ? -0.790 33.965 20.444 1.00 19.54 40 GLU B CA 1
ATOM 777 C C . GLU B 1 43 ? -0.584 34.275 18.950 1.00 19.40 40 GLU B C 1
ATOM 778 O O . GLU B 1 43 ? -1.417 34.939 18.302 1.00 19.75 40 GLU B O 1
ATOM 784 N N . GLY B 1 44 ? 0.533 33.791 18.390 1.00 18.19 41 GLY B N 1
ATOM 785 C CA . GLY B 1 44 ? 0.784 33.942 16.964 1.00 18.03 41 GLY B CA 1
ATOM 786 C C . GLY B 1 44 ? 0.102 33.032 15.957 1.00 17.61 41 GLY B C 1
ATOM 787 O O . GLY B 1 44 ? 0.200 33.258 14.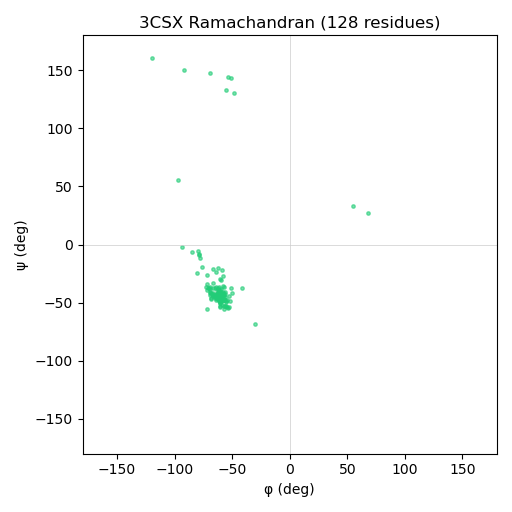760 1.00 17.00 41 GLY B O 1
ATOM 788 N N . LEU B 1 45 ? -0.597 31.999 16.432 1.00 17.82 42 LEU B N 1
ATOM 789 C CA . LEU B 1 45 ? -1.325 31.083 15.537 1.00 18.01 42 LEU B CA 1
ATOM 790 C C . LEU B 1 45 ? -2.228 31.849 14.569 1.00 18.72 42 LEU B C 1
ATOM 791 O O . LEU B 1 45 ? -2.835 32.854 14.986 1.00 19.82 42 LEU B O 1
ATOM 796 N N . PRO B 1 46 ? -2.348 31.380 13.317 1.00 20.05 43 PRO B N 1
ATOM 797 C CA . PRO B 1 46 ? -1.876 30.083 12.791 1.00 19.74 43 PRO B CA 1
ATOM 798 C C . PRO B 1 46 ? -0.363 29.969 12.475 1.00 19.95 43 PRO B C 1
ATOM 799 O O . PRO B 1 46 ? 0.091 28.854 12.249 1.00 18.42 43 PRO B O 1
ATOM 803 N N . THR B 1 47 ? 0.391 31.075 12.455 1.00 19.67 44 THR B N 1
ATOM 804 C CA . THR B 1 47 ? 1.837 30.980 12.115 1.00 21.11 44 THR B CA 1
ATOM 805 C C . THR B 1 47 ? 2.533 29.989 13.023 1.00 20.80 44 THR B C 1
ATOM 806 O O . THR B 1 47 ? 2.337 30.017 14.226 1.00 20.80 44 THR B O 1
ATOM 810 N N . ASP B 1 48 ? 3.338 29.093 12.450 1.00 20.40 45 ASP B N 1
ATOM 811 C CA . ASP B 1 48 ? 4.118 28.151 13.230 1.00 20.75 45 ASP B CA 1
ATOM 812 C C . ASP B 1 48 ? 3.255 27.105 13.951 1.00 20.51 45 ASP B C 1
ATOM 813 O O . ASP B 1 48 ? 3.663 26.577 14.967 1.00 20.10 45 ASP B O 1
ATOM 818 N N . TYR B 1 49 ? 2.082 26.801 13.407 1.00 20.29 46 TYR B N 1
ATOM 819 C CA . TYR B 1 49 ? 1.266 25.736 14.017 1.00 20.98 46 TYR B CA 1
ATOM 820 C C . TYR B 1 49 ? 1.947 24.367 13.949 1.00 22.00 46 TYR B C 1
ATOM 821 O O . TYR B 1 49 ? 1.681 23.483 14.776 1.00 20.53 46 TYR B O 1
ATOM 830 N N . GLU B 1 50 ? 2.859 24.211 12.983 1.00 22.97 47 GLU B N 1
ATOM 831 C CA . GLU B 1 50 ? 3.610 22.948 12.844 1.00 23.38 47 GLU B CA 1
ATOM 832 C C . GLU B 1 50 ? 4.541 22.708 14.004 1.00 23.59 47 GLU B C 1
ATOM 833 O O . GLU B 1 50 ? 4.892 21.546 14.272 1.00 25.88 47 GLU B O 1
ATOM 839 N N . ASN B 1 51 ? 4.889 23.779 14.712 1.00 22.24 48 ASN B N 1
ATOM 840 C CA . ASN B 1 51 ? 5.729 23.703 15.916 1.00 21.71 48 ASN B CA 1
ATOM 841 C C . ASN B 1 51 ? 5.018 23.401 17.234 1.00 19.84 48 ASN B C 1
ATOM 842 O O . ASN B 1 51 ? 5.684 23.200 18.244 1.00 19.78 48 ASN B O 1
ATOM 847 N N . LEU B 1 52 ? 3.692 23.356 17.228 1.00 19.58 49 LEU B N 1
ATOM 848 C CA . LEU B 1 52 ? 2.931 23.156 18.482 1.00 18.40 49 LEU B CA 1
ATOM 849 C C . LEU B 1 52 ? 3.314 21.948 19.336 1.00 18.81 49 LEU B C 1
ATOM 850 O O . LEU B 1 52 ? 3.585 22.090 20.518 1.00 17.84 49 LEU B O 1
ATOM 855 N N . VAL B 1 53 ? 3.333 20.756 18.747 1.00 18.51 50 VAL B N 1
ATOM 856 C CA . VAL B 1 53 ? 3.503 19.560 19.575 1.00 20.69 50 VAL B CA 1
ATOM 857 C C . VAL B 1 53 ? 4.874 19.534 20.205 1.00 19.89 50 VAL B C 1
ATOM 858 O O . VAL B 1 53 ? 5.005 19.279 21.393 1.00 19.76 50 VAL B O 1
ATOM 862 N N . GLU B 1 54 ? 5.901 19.853 19.417 1.00 21.02 51 GLU B N 1
ATOM 863 C CA . GLU B 1 54 ? 7.260 19.893 19.918 1.00 21.98 51 GLU B CA 1
ATOM 864 C C . GLU B 1 54 ? 7.429 20.865 21.066 1.00 20.89 51 GLU B C 1
ATOM 865 O O . GLU B 1 54 ? 8.002 20.536 22.111 1.00 21.28 51 GLU B O 1
ATOM 871 N N . THR B 1 55 ? 6.917 22.072 20.862 1.00 20.41 52 THR B N 1
ATOM 872 C CA . THR B 1 55 ? 7.010 23.104 21.866 1.00 20.83 52 THR B CA 1
ATOM 873 C C . THR B 1 55 ? 6.265 22.714 23.133 1.00 19.12 52 THR B C 1
ATOM 874 O O . THR B 1 55 ? 6.796 22.874 24.209 1.00 19.14 52 THR B O 1
ATOM 878 N N . ALA B 1 56 ? 5.037 22.204 23.001 1.00 19.18 53 ALA B N 1
ATOM 879 C CA . ALA B 1 56 ? 4.274 21.694 24.158 1.00 18.85 53 ALA B CA 1
ATOM 880 C C . ALA B 1 56 ? 4.976 20.546 24.908 1.00 18.79 53 ALA B C 1
ATOM 881 O O . ALA B 1 56 ? 4.996 20.509 26.109 1.00 17.68 53 ALA B O 1
ATOM 883 N N . GLU B 1 57 ? 5.570 19.610 24.173 1.00 20.52 54 GLU B N 1
ATOM 884 C CA . GLU B 1 57 ? 6.313 18.530 24.834 1.00 20.14 54 GLU B CA 1
ATOM 885 C C . GLU B 1 57 ? 7.459 19.060 25.674 1.00 19.28 54 GLU B C 1
ATOM 886 O O . GLU B 1 57 ? 7.631 18.627 26.778 1.00 19.12 54 GLU B O 1
ATOM 892 N N . LYS B 1 58 ? 8.258 19.982 25.128 1.00 20.12 55 LYS B N 1
ATOM 893 C CA . LYS B 1 58 ? 9.410 20.561 25.807 1.00 21.26 55 LYS B CA 1
ATOM 894 C C . LYS B 1 58 ? 8.958 21.264 27.101 1.00 20.18 55 LYS B C 1
ATOM 895 O O . LYS B 1 58 ? 9.539 21.121 28.193 1.00 19.08 55 LYS B O 1
ATOM 901 N N . THR B 1 59 ? 7.879 22.027 26.958 1.00 19.06 56 THR B N 1
ATOM 902 C CA . THR B 1 59 ? 7.282 22.738 28.072 1.00 18.51 56 THR B CA 1
ATOM 903 C C . THR B 1 59 ? 6.784 21.747 29.129 1.00 17.52 56 THR B C 1
ATOM 904 O O . THR B 1 59 ? 7.034 21.915 30.324 1.00 18.29 56 THR B O 1
ATOM 908 N N . TYR B 1 60 ? 6.102 20.704 28.683 1.00 18.25 57 TYR B N 1
ATOM 909 C CA . TYR B 1 60 ? 5.565 19.703 29.618 1.00 18.03 57 TYR B CA 1
ATOM 910 C C . TYR B 1 60 ? 6.675 19.084 30.461 1.00 18.72 57 TYR B C 1
ATOM 911 O O . TYR B 1 60 ? 6.562 18.968 31.675 1.00 17.42 57 TYR B O 1
ATOM 920 N N . GLU B 1 61 ? 7.785 18.715 29.806 1.00 19.18 58 GLU B N 1
ATOM 921 C CA . GLU B 1 61 ? 8.838 18.025 30.484 1.00 19.04 58 GLU B CA 1
ATOM 922 C C . GLU B 1 61 ? 9.476 18.821 31.584 1.00 18.50 58 GLU B C 1
ATOM 923 O O . GLU B 1 61 ? 9.733 18.294 32.653 1.00 17.72 58 GLU B O 1
ATOM 929 N N . ILE B 1 62 ? 9.723 20.106 31.329 1.00 19.06 59 ILE B N 1
ATOM 930 C CA . ILE B 1 62 ? 10.283 20.958 32.328 1.00 18.88 59 ILE B CA 1
ATOM 931 C C . ILE B 1 62 ? 9.315 21.163 33.528 1.00 17.45 59 ILE B C 1
ATOM 932 O O . ILE B 1 62 ? 9.713 21.107 34.685 1.00 15.93 59 ILE B O 1
ATOM 937 N N . PHE B 1 63 ? 8.045 21.379 33.250 1.00 18.21 60 PHE B N 1
ATOM 938 C CA . PHE B 1 63 ? 7.083 21.506 34.362 1.00 17.68 60 PHE B CA 1
ATOM 939 C C . PHE B 1 63 ? 6.897 20.224 35.129 1.00 17.03 60 PHE B C 1
ATOM 940 O O . PHE B 1 63 ? 6.707 20.244 36.360 1.00 17.19 60 PHE B O 1
ATOM 948 N N . ARG B 1 64 ? 6.999 19.086 34.437 1.00 17.60 61 ARG B N 1
ATOM 949 C CA . ARG B 1 64 ? 6.931 17.804 35.146 1.00 18.43 61 ARG B CA 1
ATOM 950 C C . ARG B 1 64 ? 8.111 17.669 36.067 1.00 17.66 61 ARG B C 1
ATOM 951 O O . ARG B 1 64 ? 7.970 17.257 37.221 1.00 17.26 61 ARG B O 1
ATOM 959 N N . GLU B 1 65 ? 9.310 17.988 35.560 1.00 16.84 62 GLU B N 1
ATOM 960 C CA . GLU B 1 65 ? 10.482 17.883 36.441 1.00 15.94 62 GLU B CA 1
ATOM 961 C C . GLU B 1 65 ? 10.352 18.847 37.636 1.00 16.15 62 GLU B C 1
ATOM 962 O O . GLU B 1 65 ? 10.670 18.528 38.798 1.00 15.80 62 GLU B O 1
ATOM 968 N N . LEU B 1 66 ? 9.929 20.055 37.347 1.00 16.85 63 LEU B N 1
ATOM 969 C CA . LEU B 1 66 ? 9.750 21.035 38.396 1.00 17.61 63 LEU B CA 1
ATOM 970 C C . LEU B 1 66 ? 8.770 20.554 39.474 1.00 17.89 63 LEU B C 1
ATOM 971 O O . LEU B 1 66 ? 9.005 20.745 40.675 1.00 17.42 63 LEU B O 1
ATOM 976 N N . ASP B 1 67 ? 7.680 19.947 39.039 1.00 18.45 64 ASP B N 1
ATOM 977 C CA . ASP B 1 67 ? 6.619 19.472 39.972 1.00 19.10 64 ASP B CA 1
ATOM 978 C C . ASP B 1 67 ? 7.192 18.335 40.824 1.00 19.92 64 ASP B C 1
ATOM 979 O O . ASP B 1 67 ? 7.025 18.319 42.024 1.00 20.14 64 ASP B O 1
ATOM 984 N N . GLN B 1 68 ? 7.925 17.410 40.205 1.00 19.54 65 GLN B N 1
ATOM 985 C CA . GLN B 1 68 ? 8.588 16.357 40.990 1.00 20.64 65 GLN B CA 1
ATOM 986 C C . GLN B 1 68 ? 9.502 16.910 42.057 1.00 19.34 65 GLN B C 1
ATOM 987 O O . GLN B 1 68 ? 9.526 16.415 43.180 1.00 18.38 65 GLN B O 1
ATOM 993 N N . LEU B 1 69 ? 10.281 17.940 41.721 1.00 20.05 66 LEU B N 1
ATOM 994 C CA . LEU B 1 69 ? 11.237 18.437 42.680 1.00 20.31 66 LEU B CA 1
ATOM 995 C C . LEU B 1 69 ? 10.518 19.184 43.806 1.00 20.42 66 LEU B C 1
ATOM 996 O O . LEU B 1 69 ? 10.872 19.062 44.980 1.00 20.60 66 LEU B O 1
ATOM 1001 N N . LYS B 1 70 ? 9.486 19.930 43.436 1.00 20.26 67 LYS B N 1
ATOM 1002 C CA . LYS B 1 70 ? 8.709 20.644 44.443 1.00 21.34 67 LYS B CA 1
ATOM 1003 C C . LYS B 1 70 ? 8.048 19.708 45.451 1.00 21.59 67 LYS B C 1
ATOM 1004 O O . LYS B 1 70 ? 8.122 19.931 46.662 1.00 22.69 67 LYS B O 1
ATOM 1010 N N . LYS B 1 71 ? 7.430 18.650 44.947 1.00 22.04 68 LYS B N 1
ATOM 1011 C CA . LYS B 1 71 ? 6.847 17.587 45.787 1.00 23.02 68 LYS B CA 1
ATOM 1012 C C . LYS B 1 71 ? 7.900 16.888 46.653 1.00 23.84 68 LYS B C 1
ATOM 1013 O O . LYS B 1 71 ? 7.645 16.633 47.822 1.00 22.75 68 LYS B O 1
ATOM 1019 N N . LYS B 1 72 ? 9.069 16.579 46.071 1.00 22.81 69 LYS B N 1
ATOM 1020 C CA . LYS B 1 72 ? 10.196 16.022 46.832 1.00 24.06 69 LYS B CA 1
ATOM 1021 C C . LYS B 1 72 ? 10.600 16.967 47.965 1.00 24.49 69 LYS B C 1
ATOM 1022 O O . LYS B 1 72 ? 10.767 16.526 49.114 1.00 23.76 69 LYS B O 1
ATOM 1028 N N . LEU B 1 73 ? 10.750 18.257 47.637 1.00 26.09 70 LEU B N 1
ATOM 1029 C CA . LEU B 1 73 ? 11.130 19.281 48.634 1.00 27.24 70 LEU B CA 1
ATOM 1030 C C . LEU B 1 73 ? 10.167 19.284 49.816 1.00 28.68 70 LEU B C 1
ATOM 1031 O O . LEU B 1 73 ? 10.593 19.231 50.978 1.00 29.00 70 LEU B O 1
ATOM 1036 N N . ASN B 1 74 ? 8.875 19.304 49.531 1.00 30.11 71 ASN B N 1
ATOM 1037 C CA . ASN B 1 74 ? 7.888 19.257 50.613 1.00 32.27 71 ASN B CA 1
ATOM 1038 C C . ASN B 1 74 ? 8.081 18.021 51.480 1.00 32.45 71 ASN B C 1
ATOM 1039 O O . ASN B 1 74 ? 8.146 18.126 52.713 1.00 32.77 71 ASN B O 1
ATOM 1044 N N . ILE B 1 75 ? 8.221 16.861 50.839 1.00 32.87 72 ILE B N 1
ATOM 1045 C CA . ILE B 1 75 ? 8.447 15.602 51.564 1.00 33.70 72 ILE B CA 1
ATOM 1046 C C . ILE B 1 75 ? 9.731 15.656 52.397 1.00 34.43 72 ILE B C 1
ATOM 1047 O O . ILE B 1 75 ? 9.725 15.249 53.566 1.00 35.13 72 ILE B O 1
ATOM 1052 N N . TRP B 1 76 ? 10.811 16.177 51.813 1.00 34.63 73 TRP B N 1
ATOM 1053 C CA . TRP B 1 76 ? 12.096 16.288 52.507 1.00 35.99 73 TRP B CA 1
ATOM 1054 C C . TRP B 1 76 ? 11.995 17.161 53.753 1.00 38.52 73 TRP B C 1
ATOM 1055 O O . TRP B 1 76 ? 12.378 16.739 54.864 1.00 39.25 73 TRP B O 1
ATOM 1066 N N . GLU B 1 77 ? 11.477 18.375 53.554 1.00 40.91 74 GLU B N 1
ATOM 1067 C CA . GLU B 1 77 ? 11.302 19.356 54.620 1.00 43.34 74 GLU B CA 1
ATOM 1068 C C . GLU B 1 77 ? 10.524 18.761 55.786 1.00 44.97 74 GLU B C 1
ATOM 1069 O O . GLU B 1 77 ? 10.891 18.974 56.947 1.00 45.39 74 GLU B O 1
ATOM 1075 N N . GLU B 1 78 ? 9.445 18.047 55.442 1.00 46.62 75 GLU B N 1
ATOM 1076 C CA . GLU B 1 78 ? 8.715 17.069 56.281 1.00 48.13 75 GLU B CA 1
ATOM 1077 C C . GLU B 1 78 ? 7.835 17.585 57.418 1.00 48.93 75 GLU B C 1
ATOM 1078 O O . GLU B 1 78 ? 6.606 17.688 57.264 1.00 49.89 75 GLU B O 1
#

Organism: Crocosphaera subtropica (strain ATCC 51142 / BH68) (NCBI:txid43989)

Solvent-accessible surface area: 9970 Å² total; per-residue (Å²): 93,74,9,81,88,112,17,41,160,16,44,54,97,4,24,57,12,131,18,57,55,113,61,27,49,141,36,77,113,90,68,134,120,54,54,104,84,20,44,105,122,14,133,88,28,82,92,71,12,84,98,32,98,133,111,21,95,134,141,106,191,136,157,99,32,39,49,109,121,25,22,60,100,8,110,114,102,15,175,134,27,69,67,116,0,33,93,34,123,100,80,51,93,72,25,52,133,38,74,107,94,80,137,150,69,58,126,129,16,43,92,106,13,102,79,23,78,65,76,7,55,60,12,82,87,76,24,102,33,56,85,137

Foldseek 3Di:
DVLVVVLVVLVVVLVVLVVVQVVPVVPPPPPVVCNPVSVVSNVVSVVVSVVSVVVVVVVVD/DVVAADVVNLVVLVVVLVVLVVVLVVLVVVLVVVVVPPPPPVVCNVVSVVVSVVSVVVSVVSVVVSVVRVD

Secondary structure (DSSP, 8-state):
--HHHHHHHHHHHHHHHHHHHHHHHHHTTTTGGGHHHHHHHHHHHHHHHHHHHHHHHHHH-/-TTS--HHHHHHHHHHHHHHHHHHHHHHHHHHHHHHHTTTTGGGHHHHHHHHHHHHHHHHHHHHHHHHHH-

InterPro domains:
  IPR007774 Putative nitrogen fixation protein [PF05082] (13-74)
  IPR007774 Putative nitrogen fixation protein [PIRSF037676] (12-75)
  IPR029012 Helix hairpin bin domain superfamily [G3DSA:1.10.287.660] (1-78)

Nearest PDB structures (foldseek):
  3csx-assembly2_A-2  TM=1.017E+00  e=1.413E-07  unclassified
  3csx-assembly2_B  TM=9.628E-01  e=1.460E-06  unclassified
  2js5-assembly1_A  TM=9.112E-01  e=7.731E-04  Methylococcus capsulatus
  2js5-assembly1_B  TM=9.289E-01  e=1.318E-03  Methylococcus capsulatus
  2fic-assembly3_B  TM=7.698E-01  e=4.523E+00  Homo sapiens

Sequence (132 aa):
ADLKKKVRKLNSKAGQMKMDLHDLAEGLPTDYENLVETAEKTYEIFRELDQLKKKLNIWEETDNNPTPEAVADLKKKVRKLNSKAGQMKMDLHDLAEGLPTDYENLVETAEKTYEIFRELDQLKKKLNIWEE

B-factor: mean 28.19, std 10.23, range [12.81, 63.53]